Protein AF-A0A067SJ97-F1 (afdb_monomer_lite)

Organism: Galerina marginata (strain CBS 339.88) (NCBI:txid685588)

Secondary structure (DSSP, 8-state):
-HHHHHHHHHHHHHHHHHHHHHHHHHHHHHHHHHHHHHHHHHHTSTTTTTSHHHHHHHHHHHHHHHHHHHHHHHHHHHHHHHTSHHHHHHHHHHHH-TTSHHHHHHHHHHHHHHHHHH-

Radius of gyration: 18.82 Å; chains: 1; bounding box: 48×27×49 Å

Sequence (119 aa):
MDNYLELLAGYQQWPKTLGRIEREWRAVCAACVVILPLSIAFIQLDGVMDNIPARTMGLAALIFSSSGLITGGVYLIARINLEDVKFRDRWVEASRSLKITGSTKFWACIVSPVVFLVW

Foldseek 3Di:
DVVVVLLVVLLVCLVVVLVVLLVVLVVLLVVLVVQQVVLVVQCPDPPLVVDVVSNVVSVLSNVLSVVLNVLSVCVVVCVVVCPDPVNSVLSSVLVVDVPDPSVVVVVCSSCVSVVSVVD

pLDDT: mean 74.26, std 9.91, range [45.12, 88.31]

Structure (mmCIF, N/CA/C/O backbone):
data_AF-A0A067SJ97-F1
#
_entry.id   AF-A0A067SJ97-F1
#
loop_
_atom_site.group_PDB
_atom_site.id
_atom_site.type_symbol
_atom_site.label_atom_id
_atom_site.label_alt_id
_atom_site.label_comp_id
_atom_site.label_asym_id
_atom_site.label_entity_id
_atom_site.label_seq_id
_atom_site.pdbx_PDB_ins_code
_atom_site.Cartn_x
_atom_site.Cartn_y
_atom_site.Cartn_z
_atom_site.occupancy
_atom_site.B_iso_or_equiv
_atom_site.auth_seq_id
_atom_site.auth_comp_id
_atom_site.auth_asym_id
_atom_site.auth_atom_id
_atom_site.pdbx_PDB_model_num
ATOM 1 N N . MET A 1 1 ? -31.025 9.685 23.252 1.00 57.16 1 MET A N 1
ATOM 2 C CA . MET A 1 1 ? -31.093 8.226 23.015 1.00 57.16 1 MET A CA 1
ATOM 3 C C . MET A 1 1 ? -30.444 7.873 21.678 1.00 57.16 1 MET A C 1
ATOM 5 O O . MET A 1 1 ? -29.636 6.955 21.640 1.00 57.16 1 MET A O 1
ATOM 9 N N . ASP A 1 2 ? -30.665 8.680 20.638 1.00 65.44 2 ASP A N 1
ATOM 10 C CA . ASP A 1 2 ? -30.065 8.520 19.297 1.00 65.44 2 ASP A CA 1
ATOM 11 C C . ASP A 1 2 ? -28.531 8.448 19.299 1.00 65.44 2 ASP A C 1
ATOM 13 O O . ASP A 1 2 ? -27.931 7.576 18.676 1.00 65.44 2 ASP A O 1
ATOM 17 N N . ASN A 1 3 ? -27.890 9.276 20.125 1.00 66.19 3 ASN A N 1
ATOM 18 C CA . ASN A 1 3 ? -26.433 9.339 20.235 1.00 66.19 3 ASN A CA 1
ATOM 19 C C . ASN A 1 3 ? -25.792 8.042 20.789 1.00 66.19 3 ASN A C 1
ATOM 21 O O . ASN A 1 3 ? -24.595 7.829 20.634 1.00 66.19 3 ASN A O 1
ATOM 25 N N . TYR A 1 4 ? -26.558 7.168 21.450 1.00 69.50 4 TYR A N 1
ATOM 26 C CA . TYR A 1 4 ? -26.051 5.885 21.959 1.00 69.50 4 TYR A CA 1
ATOM 27 C C . TYR A 1 4 ? -26.173 4.777 20.903 1.00 69.50 4 TYR A C 1
ATOM 29 O O . TYR A 1 4 ? -25.277 3.947 20.760 1.00 69.50 4 TYR A O 1
ATOM 37 N N . LEU A 1 5 ? -27.254 4.806 20.116 1.00 72.38 5 LEU A N 1
ATOM 38 C CA . LEU A 1 5 ? -27.497 3.873 19.013 1.00 72.38 5 LEU A CA 1
ATOM 39 C C . LEU A 1 5 ? -26.480 4.056 17.883 1.00 72.38 5 LEU A C 1
ATOM 41 O O . LEU A 1 5 ? -25.941 3.073 17.382 1.00 72.38 5 LEU A O 1
ATOM 45 N N . GLU A 1 6 ? -26.152 5.301 17.538 1.00 68.75 6 GLU A N 1
ATOM 46 C CA . GLU A 1 6 ? -25.112 5.599 16.547 1.00 68.75 6 GLU A CA 1
ATOM 47 C C . GLU A 1 6 ? -23.722 5.117 16.983 1.00 68.75 6 GLU A C 1
ATOM 49 O O . GLU A 1 6 ? -22.945 4.629 16.162 1.00 68.75 6 GLU A O 1
ATOM 54 N N . LEU A 1 7 ? -23.409 5.214 18.279 1.00 69.88 7 LEU A N 1
ATOM 55 C CA . LEU A 1 7 ? -22.129 4.762 18.823 1.00 69.88 7 LEU A CA 1
ATOM 56 C C . LEU A 1 7 ? -22.016 3.235 18.747 1.00 69.88 7 LEU A C 1
ATOM 58 O O . LEU A 1 7 ? -20.983 2.702 18.338 1.00 69.88 7 LEU A O 1
ATOM 62 N N . LEU A 1 8 ? -23.109 2.537 19.068 1.00 73.19 8 LEU A N 1
ATOM 63 C CA . LEU A 1 8 ? -23.203 1.083 18.967 1.00 73.19 8 LEU A CA 1
ATOM 64 C C . LEU A 1 8 ? -23.100 0.603 17.510 1.00 73.19 8 LEU A C 1
ATOM 66 O O . LEU A 1 8 ? -22.386 -0.359 17.222 1.00 73.19 8 LEU A O 1
ATOM 70 N N . ALA A 1 9 ? -23.776 1.298 16.589 1.00 74.50 9 ALA A N 1
ATOM 71 C CA . ALA A 1 9 ? -23.734 1.006 15.159 1.00 74.50 9 ALA A CA 1
ATOM 72 C C . ALA A 1 9 ? -22.319 1.188 14.593 1.00 74.50 9 ALA A C 1
ATOM 74 O O . ALA A 1 9 ? -21.814 0.307 13.894 1.00 74.50 9 ALA A O 1
ATOM 75 N N . GLY A 1 10 ? -21.636 2.274 14.965 1.00 70.19 10 GLY A N 1
ATOM 76 C CA . GLY A 1 10 ? -20.247 2.507 14.588 1.00 70.19 10 GLY A CA 1
ATOM 77 C C . GLY A 1 10 ? -19.307 1.405 15.092 1.00 70.19 10 GLY A C 1
ATOM 78 O O . GLY A 1 10 ? -18.523 0.838 14.328 1.00 70.19 10 GLY A O 1
ATOM 79 N N . TYR A 1 11 ? -19.450 1.025 16.360 1.00 72.69 11 TYR A N 1
ATOM 80 C CA . TYR A 1 11 ? -18.686 -0.063 16.970 1.00 72.69 11 TYR A CA 1
ATOM 81 C C . TYR A 1 11 ? -18.866 -1.409 16.251 1.00 72.69 11 TYR A C 1
ATOM 83 O O . TYR A 1 11 ? -17.893 -2.136 16.047 1.00 72.69 11 TYR A O 1
ATOM 91 N N . GLN A 1 12 ? -20.092 -1.739 15.839 1.00 78.00 12 GLN A N 1
ATOM 92 C CA . GLN A 1 12 ? -20.385 -2.965 15.087 1.00 78.00 12 GLN A CA 1
ATOM 93 C C . GLN A 1 12 ? -19.914 -2.905 13.628 1.00 78.00 12 GLN A C 1
ATOM 95 O O . GLN A 1 12 ? -19.611 -3.939 13.024 1.00 78.00 12 GLN A O 1
ATOM 100 N N . GLN A 1 13 ? -19.851 -1.710 13.043 1.00 78.50 13 GLN A N 1
ATOM 101 C CA . GLN A 1 13 ? -19.468 -1.506 11.649 1.00 78.50 13 GLN A CA 1
ATOM 102 C C . GLN A 1 13 ? -17.948 -1.457 11.446 1.00 78.50 13 GLN A C 1
ATOM 104 O O . GLN A 1 13 ? -17.470 -1.823 10.367 1.00 78.50 13 GLN A O 1
ATOM 109 N N . TRP A 1 14 ? -17.184 -1.089 12.479 1.00 77.00 14 TRP A N 1
ATOM 110 C CA . TRP A 1 14 ? -15.718 -1.081 12.472 1.00 77.00 14 TRP A CA 1
ATOM 111 C C . TRP A 1 14 ? -15.084 -2.400 11.995 1.00 77.00 14 TRP A C 1
ATOM 113 O O . TRP A 1 14 ? -14.360 -2.358 11.001 1.00 77.00 14 TRP A O 1
ATOM 123 N N . PRO A 1 15 ? -15.377 -3.583 12.577 1.00 77.56 15 PRO A N 1
ATOM 124 C CA . PRO A 1 15 ? -14.744 -4.835 12.150 1.00 77.56 15 PRO A CA 1
ATOM 125 C C . PRO A 1 15 ? -15.082 -5.211 10.700 1.00 77.56 15 PRO A C 1
ATOM 127 O O . PRO A 1 15 ? -14.227 -5.708 9.969 1.00 77.56 15 PRO A O 1
ATOM 130 N N . LYS A 1 16 ? -16.308 -4.922 10.239 1.00 80.12 16 LYS A N 1
ATOM 131 C CA . LYS A 1 16 ? -16.706 -5.150 8.837 1.00 80.12 16 LYS A CA 1
ATOM 132 C C . LYS A 1 16 ? -15.949 -4.230 7.878 1.00 80.12 16 LYS A C 1
ATOM 134 O O . LYS A 1 16 ? -15.553 -4.655 6.795 1.00 80.12 16 LYS A O 1
ATOM 139 N N . THR A 1 17 ? -15.761 -2.974 8.274 1.00 77.25 17 THR A N 1
ATOM 140 C CA . THR A 1 17 ? -15.037 -1.970 7.488 1.00 77.25 17 THR A CA 1
ATOM 141 C C . THR A 1 17 ? -13.550 -2.305 7.436 1.00 77.25 17 THR A C 1
ATOM 143 O O . THR A 1 17 ? -12.977 -2.335 6.352 1.00 77.25 17 THR A O 1
ATOM 146 N N . LEU A 1 18 ? -12.955 -2.663 8.575 1.00 76.69 18 LEU A N 1
ATOM 147 C CA . LEU A 1 18 ? -11.562 -3.087 8.671 1.00 76.69 18 LEU A CA 1
ATOM 148 C C . LEU A 1 18 ? -11.288 -4.321 7.802 1.00 76.69 18 LEU A C 1
ATOM 150 O O . LEU A 1 18 ? -10.324 -4.320 7.046 1.00 76.69 18 LEU A O 1
ATOM 154 N N . GLY A 1 19 ? -12.178 -5.319 7.818 1.00 79.56 19 GLY A N 1
ATOM 155 C CA . GLY A 1 19 ? -12.052 -6.501 6.959 1.00 79.56 19 GLY A CA 1
ATOM 156 C C . GLY A 1 19 ? -12.136 -6.188 5.459 1.00 79.56 19 GLY A C 1
ATOM 157 O O . GLY A 1 19 ? -11.441 -6.812 4.658 1.00 79.56 19 GLY A O 1
ATOM 158 N N . ARG A 1 20 ? -12.946 -5.197 5.054 1.00 78.38 20 ARG A N 1
ATOM 159 C CA . ARG A 1 20 ? -12.971 -4.722 3.658 1.00 78.38 20 ARG A CA 1
ATOM 160 C C . ARG A 1 20 ? -11.668 -4.027 3.287 1.00 78.38 20 ARG A C 1
ATOM 162 O O . ARG A 1 20 ? -11.075 -4.374 2.276 1.00 78.38 20 ARG A O 1
ATOM 169 N N . ILE A 1 21 ? -11.215 -3.094 4.117 1.00 76.50 21 ILE A N 1
ATOM 170 C CA . ILE A 1 21 ? -9.982 -2.345 3.870 1.00 76.50 21 ILE A CA 1
ATOM 171 C C . ILE A 1 21 ? -8.772 -3.297 3.832 1.00 76.50 21 ILE A C 1
ATOM 173 O O . ILE A 1 21 ? -7.926 -3.176 2.955 1.00 76.50 21 ILE A O 1
ATOM 177 N N . GLU A 1 22 ? -8.721 -4.302 4.709 1.00 77.81 22 GLU A N 1
ATOM 178 C CA . GLU A 1 22 ? -7.685 -5.341 4.692 1.00 77.81 22 GLU A CA 1
ATOM 179 C C . GLU A 1 22 ? -7.665 -6.109 3.369 1.00 77.81 22 GLU A C 1
ATOM 181 O O . GLU A 1 22 ? -6.595 -6.358 2.812 1.00 77.81 22 GLU A O 1
ATOM 186 N N . ARG A 1 23 ? -8.839 -6.489 2.856 1.00 80.31 23 ARG A N 1
ATOM 187 C CA . ARG A 1 23 ? -8.939 -7.181 1.571 1.00 80.31 23 ARG A CA 1
ATOM 188 C C . ARG A 1 23 ? -8.391 -6.319 0.436 1.00 80.31 23 ARG A C 1
ATOM 190 O O . ARG A 1 23 ? -7.615 -6.829 -0.369 1.00 80.31 23 ARG A O 1
ATOM 197 N N . GLU A 1 24 ? -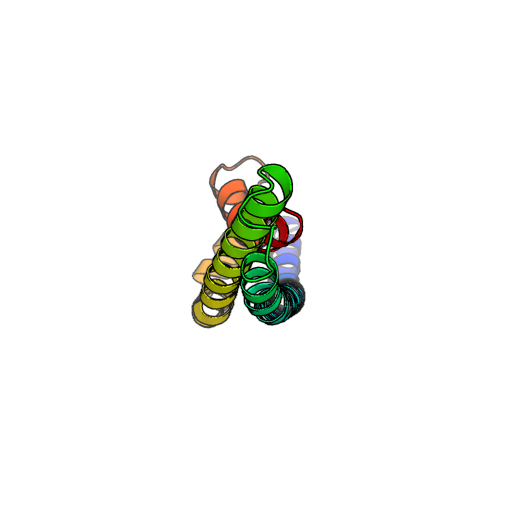8.754 -5.040 0.405 1.00 80.00 24 GLU A N 1
ATOM 198 C CA . GLU A 1 24 ? -8.238 -4.092 -0.587 1.00 80.00 24 GLU A CA 1
ATOM 199 C C . GLU A 1 24 ? -6.721 -3.907 -0.442 1.00 80.00 24 GLU A C 1
ATOM 201 O O . GLU A 1 24 ? -5.997 -4.006 -1.426 1.00 80.00 24 GLU A O 1
ATOM 206 N N . TRP A 1 25 ? -6.193 -3.751 0.777 1.00 76.81 25 TRP A N 1
ATOM 207 C CA . TRP A 1 25 ? -4.746 -3.641 1.004 1.00 76.81 25 TRP A CA 1
ATOM 208 C C . TRP A 1 25 ? -3.973 -4.892 0.608 1.00 76.81 25 TRP A C 1
ATOM 210 O O . TRP A 1 25 ? -2.885 -4.783 0.051 1.00 76.81 25 TRP A O 1
ATOM 220 N N . ARG A 1 26 ? -4.518 -6.088 0.836 1.00 81.81 26 ARG A N 1
ATOM 221 C CA . ARG A 1 26 ? -3.892 -7.324 0.350 1.00 81.81 26 ARG A CA 1
ATOM 222 C C . ARG A 1 26 ? -3.887 -7.391 -1.171 1.00 81.81 26 ARG A C 1
ATOM 224 O O . ARG A 1 26 ? -2.881 -7.809 -1.739 1.00 81.81 26 ARG A O 1
ATOM 231 N N . ALA A 1 27 ? -4.974 -6.973 -1.820 1.00 83.31 27 ALA A N 1
ATOM 232 C CA . ALA A 1 27 ? -5.035 -6.890 -3.275 1.00 83.31 27 ALA A CA 1
ATOM 233 C C . ALA A 1 27 ? -4.009 -5.881 -3.818 1.00 83.31 27 ALA A C 1
ATOM 235 O O . ALA A 1 27 ? -3.284 -6.204 -4.757 1.00 83.31 27 ALA A O 1
ATOM 236 N N . VAL A 1 28 ? -3.875 -4.720 -3.166 1.00 80.19 28 VAL A N 1
ATOM 237 C CA . VAL A 1 28 ? -2.841 -3.713 -3.452 1.00 80.19 28 VAL A CA 1
ATOM 238 C C . VAL A 1 28 ? -1.448 -4.305 -3.335 1.00 80.19 28 VAL A C 1
ATOM 240 O O . VAL A 1 28 ? -0.683 -4.251 -4.292 1.00 80.19 28 VAL A O 1
ATOM 243 N N . CYS A 1 29 ? -1.119 -4.920 -2.199 1.00 80.94 29 CYS A N 1
ATOM 244 C CA . CYS A 1 29 ? 0.192 -5.524 -2.005 1.00 80.94 29 CYS A CA 1
ATOM 245 C C . CYS A 1 29 ? 0.472 -6.602 -3.056 1.00 80.94 29 CYS A C 1
ATOM 247 O O . CYS A 1 29 ? 1.562 -6.617 -3.616 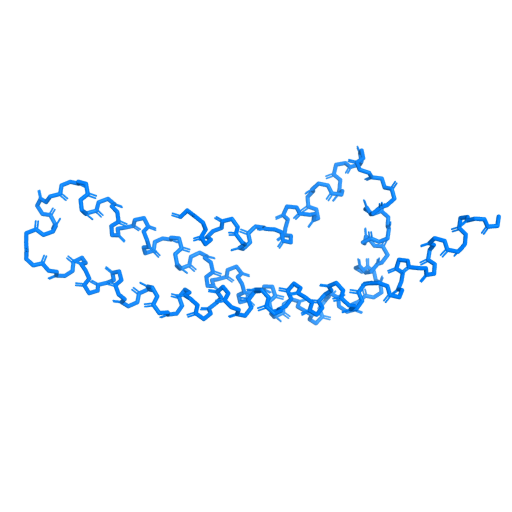1.00 80.94 29 CYS A O 1
ATOM 249 N N . ALA A 1 30 ? -0.500 -7.464 -3.369 1.00 85.19 30 ALA A N 1
ATOM 250 C CA . ALA A 1 30 ? -0.344 -8.489 -4.398 1.00 85.19 30 ALA A CA 1
ATOM 251 C C . ALA A 1 30 ? -0.076 -7.879 -5.784 1.00 85.19 30 ALA A C 1
ATOM 253 O O . ALA A 1 30 ? 0.830 -8.330 -6.482 1.00 85.19 30 ALA A O 1
ATOM 254 N N . ALA A 1 31 ? -0.802 -6.824 -6.162 1.00 83.38 31 ALA A N 1
ATOM 255 C CA . ALA A 1 31 ? -0.559 -6.101 -7.407 1.00 83.38 31 ALA A CA 1
ATOM 256 C C . ALA A 1 31 ? 0.836 -5.457 -7.421 1.00 83.38 31 ALA A C 1
ATOM 258 O O . ALA A 1 31 ? 1.581 -5.637 -8.381 1.00 83.38 31 ALA A O 1
ATOM 259 N N . CYS A 1 32 ? 1.241 -4.787 -6.338 1.00 82.62 32 CYS A N 1
ATOM 260 C CA . CYS A 1 32 ? 2.574 -4.197 -6.207 1.00 82.62 32 CYS A CA 1
ATOM 261 C C . CYS A 1 32 ? 3.694 -5.248 -6.306 1.00 82.62 32 CYS A C 1
ATOM 263 O O . CYS A 1 32 ? 4.689 -4.994 -6.981 1.00 82.62 32 CYS A O 1
ATOM 265 N N . VAL A 1 33 ? 3.528 -6.438 -5.707 1.00 86.19 33 VAL A N 1
ATOM 266 C CA . VAL A 1 33 ? 4.485 -7.561 -5.823 1.00 86.19 33 VAL A CA 1
ATOM 267 C C . VAL A 1 33 ? 4.672 -7.994 -7.278 1.00 86.19 33 VAL A C 1
ATOM 269 O O . VAL A 1 33 ? 5.772 -8.387 -7.648 1.00 86.19 33 VAL A O 1
ATOM 272 N N . VAL A 1 34 ? 3.624 -7.926 -8.104 1.00 86.75 34 VAL A N 1
ATOM 273 C CA . VAL A 1 34 ? 3.683 -8.301 -9.528 1.00 86.75 34 VAL A CA 1
ATOM 274 C C . VAL A 1 34 ? 4.235 -7.163 -10.391 1.00 86.75 34 VAL A C 1
ATOM 276 O O . VAL A 1 34 ? 5.056 -7.398 -11.276 1.00 86.75 34 VAL A O 1
ATOM 279 N N . ILE A 1 35 ? 3.819 -5.921 -10.132 1.00 84.31 35 ILE A N 1
ATOM 280 C CA . ILE A 1 35 ? 4.217 -4.742 -10.917 1.00 84.31 35 ILE A CA 1
ATOM 281 C C . ILE A 1 35 ? 5.696 -4.406 -10.715 1.00 84.31 35 ILE A C 1
ATOM 283 O O . ILE A 1 35 ? 6.358 -3.968 -11.655 1.00 84.31 35 ILE A O 1
ATOM 287 N N . LEU A 1 36 ? 6.237 -4.619 -9.517 1.00 84.62 36 LEU A N 1
ATOM 288 C CA . LEU A 1 36 ? 7.620 -4.281 -9.189 1.00 84.62 36 LEU A CA 1
ATOM 289 C C . LEU A 1 36 ? 8.655 -5.030 -10.059 1.00 84.62 36 LEU A C 1
ATOM 291 O O . LEU A 1 36 ? 9.448 -4.359 -10.723 1.00 84.62 36 LEU A O 1
ATOM 295 N N . PRO A 1 37 ? 8.654 -6.376 -10.157 1.00 86.12 37 PRO A N 1
ATOM 296 C CA . PRO A 1 37 ? 9.564 -7.093 -11.050 1.00 86.12 37 PRO A CA 1
ATOM 297 C C . PRO A 1 37 ? 9.285 -6.794 -12.528 1.00 86.12 37 PRO A C 1
ATOM 299 O O . PRO A 1 37 ? 10.227 -6.733 -13.314 1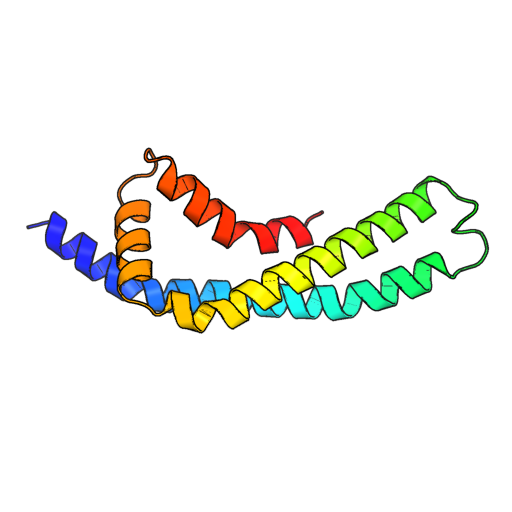.00 86.12 37 PRO A O 1
ATOM 302 N N . LEU A 1 38 ? 8.026 -6.542 -12.909 1.00 84.69 38 LEU A N 1
ATOM 303 C CA . LEU A 1 38 ? 7.675 -6.159 -14.278 1.00 84.69 38 LEU A CA 1
ATOM 304 C C . LEU A 1 38 ? 8.271 -4.795 -14.658 1.00 84.69 38 LEU A C 1
ATOM 306 O O . LEU A 1 38 ? 8.798 -4.637 -15.755 1.00 84.69 38 LEU A O 1
ATOM 310 N N . SER A 1 39 ? 8.242 -3.830 -13.737 1.00 86.06 39 SER A N 1
ATOM 311 C CA . SER A 1 39 ? 8.834 -2.500 -13.922 1.00 86.06 39 SER A CA 1
ATOM 312 C C . SER A 1 39 ? 10.355 -2.585 -14.045 1.00 86.06 39 SER A C 1
ATOM 314 O O . SER A 1 39 ? 10.939 -1.930 -14.905 1.00 86.06 39 SER A O 1
ATOM 316 N N . ILE A 1 40 ? 10.998 -3.437 -13.236 1.00 86.56 40 ILE A N 1
ATOM 317 C CA . ILE A 1 40 ? 12.440 -3.708 -13.337 1.00 86.56 40 ILE A CA 1
ATOM 318 C C . ILE A 1 40 ? 12.773 -4.312 -14.705 1.00 86.56 40 ILE A C 1
ATOM 320 O O . ILE A 1 40 ? 13.661 -3.809 -15.389 1.00 86.56 40 ILE A O 1
ATOM 324 N N . ALA A 1 41 ? 12.042 -5.346 -15.125 1.00 87.81 41 ALA A N 1
ATOM 325 C CA . ALA A 1 41 ? 12.252 -5.995 -16.416 1.00 87.81 41 ALA A CA 1
ATOM 326 C C . ALA A 1 41 ? 12.023 -5.031 -17.592 1.00 87.81 41 ALA A C 1
ATOM 328 O O . ALA A 1 41 ? 12.782 -5.046 -18.555 1.00 87.81 41 ALA A O 1
ATOM 329 N N . PHE A 1 42 ? 11.017 -4.156 -17.502 1.00 85.38 42 PHE A N 1
ATOM 330 C CA . PHE A 1 42 ? 10.724 -3.156 -18.528 1.00 85.38 42 PHE A CA 1
ATOM 331 C C . PHE A 1 42 ? 11.853 -2.131 -18.686 1.00 85.38 42 PHE A C 1
ATOM 333 O O . PHE A 1 42 ? 12.238 -1.816 -19.807 1.00 85.38 42 PHE A O 1
ATOM 340 N N . ILE A 1 43 ? 12.425 -1.646 -17.578 1.00 86.88 43 ILE A N 1
ATOM 341 C CA . ILE A 1 43 ? 13.567 -0.715 -17.605 1.00 86.88 43 ILE A CA 1
ATOM 342 C C . ILE A 1 43 ? 14.818 -1.374 -18.208 1.00 86.88 43 ILE A C 1
ATOM 344 O O . ILE A 1 43 ? 15.640 -0.686 -18.809 1.00 86.88 43 ILE A O 1
ATOM 348 N N . GLN A 1 44 ? 14.966 -2.693 -18.056 1.00 86.62 44 GLN A N 1
ATOM 349 C CA . GLN A 1 44 ? 16.103 -3.459 -18.577 1.00 86.62 44 GLN A CA 1
ATOM 350 C C . GLN A 1 44 ? 16.039 -3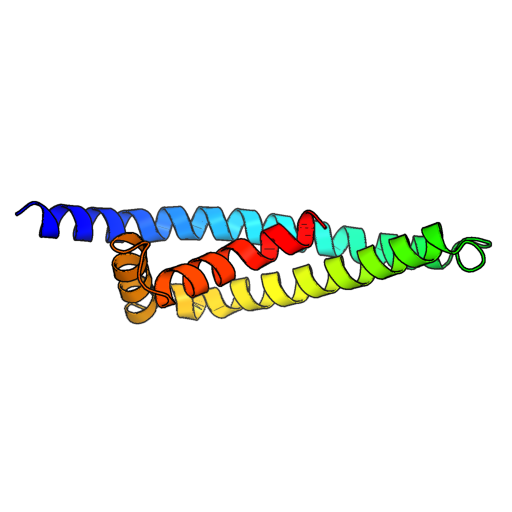.728 -20.089 1.00 86.62 44 GLN A C 1
ATOM 352 O O . GLN A 1 44 ? 17.020 -4.216 -20.644 1.00 86.62 44 GLN A O 1
ATOM 357 N N . LEU A 1 45 ? 14.920 -3.439 -20.762 1.00 88.19 45 LEU A N 1
ATOM 358 C CA . LEU A 1 45 ? 14.812 -3.606 -22.212 1.00 88.19 45 LEU A CA 1
ATOM 359 C C . LEU A 1 45 ? 15.661 -2.562 -22.952 1.00 88.19 45 LEU A C 1
ATOM 361 O O . LEU A 1 45 ? 15.597 -1.363 -22.658 1.00 88.19 45 LEU A O 1
ATOM 365 N N . ASP A 1 46 ? 16.409 -3.016 -23.958 1.00 83.06 46 ASP A N 1
ATOM 366 C CA . ASP A 1 46 ? 17.225 -2.142 -24.802 1.00 83.06 46 ASP A CA 1
ATOM 367 C C . ASP A 1 46 ? 16.376 -1.038 -25.453 1.00 83.06 46 ASP A C 1
ATOM 369 O O . ASP A 1 46 ? 15.280 -1.272 -25.967 1.00 83.06 46 ASP A O 1
ATOM 373 N N . GLY A 1 47 ? 16.885 0.195 -25.410 1.00 80.31 47 GLY A N 1
ATOM 374 C CA . GLY A 1 47 ? 16.226 1.381 -25.961 1.00 80.31 47 GLY A CA 1
ATOM 375 C C . GLY A 1 47 ? 15.163 2.030 -25.063 1.00 80.31 47 GLY A C 1
ATOM 376 O O . GLY A 1 47 ? 14.758 3.162 -25.335 1.00 80.31 47 GLY A O 1
ATOM 377 N N . VAL A 1 48 ? 14.734 1.399 -23.960 1.00 79.75 48 VAL A N 1
ATOM 378 C CA . VAL A 1 48 ? 13.810 2.037 -22.995 1.00 79.75 48 VAL A CA 1
ATOM 379 C C . VAL A 1 48 ? 14.502 3.164 -22.231 1.00 79.75 48 VAL A C 1
ATOM 381 O O . VAL A 1 48 ? 13.911 4.224 -22.024 1.00 79.75 48 VAL A O 1
ATOM 384 N N . MET A 1 49 ? 15.769 2.974 -21.857 1.00 80.88 49 MET A N 1
ATOM 385 C CA . MET A 1 49 ? 16.556 3.988 -21.142 1.00 80.88 49 MET A CA 1
ATOM 386 C C . MET A 1 49 ? 16.884 5.224 -21.989 1.00 80.88 49 MET A C 1
ATOM 388 O O . MET A 1 49 ? 17.030 6.322 -21.436 1.00 80.88 49 MET A O 1
ATOM 392 N N . ASP A 1 50 ? 16.921 5.057 -23.311 1.00 86.50 50 ASP A N 1
ATOM 393 C CA . ASP A 1 50 ? 17.143 6.132 -24.282 1.00 86.50 50 ASP A CA 1
ATOM 394 C C . ASP A 1 50 ? 15.853 6.910 -24.590 1.00 86.50 50 ASP A C 1
ATOM 396 O O . ASP A 1 50 ? 15.893 8.054 -25.047 1.00 86.50 50 ASP A O 1
ATOM 400 N N . ASN A 1 51 ? 14.690 6.327 -24.284 1.00 88.31 51 ASN A N 1
ATOM 401 C CA . ASN A 1 51 ? 13.384 6.926 -24.513 1.00 88.31 51 ASN A CA 1
ATOM 402 C C . ASN A 1 51 ? 12.836 7.581 -23.227 1.00 88.31 51 ASN A C 1
ATOM 404 O O . ASN A 1 51 ? 12.343 6.914 -22.317 1.00 88.31 51 ASN A O 1
ATOM 408 N N . ILE A 1 52 ? 12.901 8.917 -23.154 1.00 88.12 52 ILE A N 1
ATOM 409 C CA . ILE A 1 52 ? 12.528 9.722 -21.971 1.00 88.12 52 ILE A CA 1
ATOM 410 C C . ILE A 1 52 ? 11.144 9.368 -21.382 1.00 88.12 52 ILE A C 1
ATOM 412 O O . ILE A 1 52 ? 11.076 9.149 -20.166 1.00 88.12 52 ILE A O 1
ATOM 416 N N . PRO A 1 53 ? 10.042 9.301 -22.159 1.00 86.50 53 PRO A N 1
ATOM 417 C CA . PRO A 1 53 ? 8.739 8.916 -21.619 1.00 86.50 53 PRO A CA 1
ATOM 418 C C . PRO A 1 53 ? 8.713 7.474 -21.097 1.00 86.50 53 PRO A C 1
ATOM 420 O O . PRO A 1 53 ? 8.186 7.249 -20.010 1.00 86.50 53 PRO A O 1
ATOM 423 N N . ALA A 1 54 ? 9.327 6.518 -21.802 1.00 81.69 54 ALA A N 1
ATOM 424 C CA . ALA A 1 54 ? 9.348 5.115 -21.378 1.00 81.69 54 ALA A CA 1
ATOM 425 C C . ALA A 1 54 ? 10.147 4.931 -20.077 1.00 81.69 54 ALA A C 1
ATOM 427 O O . ALA A 1 54 ? 9.673 4.297 -19.134 1.00 81.69 54 ALA A O 1
ATOM 428 N N . ARG A 1 55 ? 11.311 5.583 -19.974 1.00 85.19 55 ARG A N 1
ATOM 429 C CA . ARG A 1 55 ? 12.121 5.626 -18.752 1.00 85.19 55 ARG A CA 1
ATOM 430 C C . ARG A 1 55 ? 11.363 6.240 -17.577 1.00 85.19 55 ARG A C 1
ATOM 432 O O . ARG A 1 55 ? 11.380 5.693 -16.478 1.00 85.19 55 ARG A O 1
ATOM 439 N N . THR A 1 56 ? 10.700 7.376 -17.799 1.00 87.56 56 THR A N 1
ATOM 440 C CA . THR A 1 56 ? 9.933 8.067 -16.750 1.00 87.56 56 THR A CA 1
ATOM 441 C C . THR A 1 56 ? 8.783 7.199 -16.247 1.00 87.56 56 THR A C 1
ATOM 443 O O . THR A 1 56 ? 8.602 7.082 -15.038 1.00 87.56 56 THR A O 1
ATOM 446 N N . MET A 1 57 ? 8.050 6.539 -17.150 1.00 86.06 57 MET A N 1
ATOM 447 C CA . MET A 1 57 ? 6.970 5.620 -16.782 1.00 86.06 57 MET A CA 1
ATOM 448 C C . MET A 1 57 ? 7.481 4.406 -16.001 1.00 86.06 57 MET A C 1
ATOM 450 O O . MET A 1 57 ? 6.904 4.070 -14.971 1.00 86.06 57 MET A O 1
ATOM 454 N N . GLY A 1 58 ? 8.580 3.782 -16.439 1.00 85.69 58 GLY A N 1
ATOM 455 C CA . GLY A 1 58 ? 9.172 2.645 -15.728 1.00 85.69 58 GLY A CA 1
ATOM 456 C C . GLY A 1 58 ? 9.622 3.012 -14.311 1.00 85.69 58 GLY A C 1
ATOM 457 O O . GLY A 1 58 ? 9.325 2.294 -13.357 1.00 85.69 58 GLY A O 1
ATOM 458 N N . LEU A 1 59 ? 10.291 4.160 -14.151 1.00 85.38 59 LEU A N 1
ATOM 459 C CA . LEU A 1 59 ? 10.723 4.654 -12.840 1.00 85.38 59 LEU A CA 1
ATOM 460 C C . LEU A 1 59 ? 9.541 5.034 -11.943 1.00 85.38 59 LEU A C 1
ATOM 462 O O . LEU A 1 59 ? 9.560 4.715 -10.756 1.00 85.38 59 LEU A O 1
ATOM 466 N N . ALA A 1 60 ? 8.508 5.676 -12.494 1.00 85.50 60 ALA A N 1
ATOM 467 C CA . ALA A 1 60 ? 7.292 5.990 -11.752 1.00 85.50 60 ALA A CA 1
ATOM 468 C C . ALA A 1 60 ? 6.619 4.706 -11.249 1.00 85.50 60 ALA A C 1
ATOM 470 O O . ALA A 1 60 ? 6.399 4.572 -10.049 1.00 85.50 60 ALA A O 1
ATOM 471 N N . ALA A 1 61 ? 6.403 3.722 -12.128 1.00 83.44 61 ALA A N 1
ATOM 472 C CA . ALA A 1 61 ? 5.809 2.438 -11.762 1.00 83.44 61 ALA A CA 1
ATOM 473 C C . ALA A 1 61 ? 6.618 1.710 -10.674 1.00 83.44 61 ALA A C 1
ATOM 475 O O . ALA A 1 61 ? 6.046 1.128 -9.750 1.00 83.44 61 ALA A O 1
ATOM 476 N N . LEU A 1 62 ? 7.951 1.797 -10.717 1.00 85.31 62 LEU A N 1
ATOM 477 C CA . LEU A 1 62 ? 8.829 1.242 -9.687 1.00 85.31 62 LEU A CA 1
ATOM 478 C C . LEU A 1 62 ? 8.679 1.963 -8.332 1.00 85.31 62 LEU A C 1
ATOM 480 O O . LEU A 1 62 ? 8.575 1.316 -7.288 1.00 85.31 62 LEU A O 1
ATOM 484 N N . ILE A 1 63 ? 8.636 3.297 -8.330 1.00 85.38 63 ILE A N 1
ATOM 485 C CA . ILE A 1 63 ? 8.467 4.107 -7.112 1.00 85.38 63 ILE A CA 1
ATOM 486 C C . ILE A 1 63 ? 7.074 3.902 -6.505 1.00 85.38 63 ILE A C 1
ATOM 488 O O . ILE A 1 63 ? 6.953 3.726 -5.291 1.00 85.38 63 ILE A O 1
ATOM 492 N N . PHE A 1 64 ? 6.025 3.884 -7.325 1.00 81.38 64 PHE A N 1
ATOM 493 C CA . PHE A 1 64 ? 4.654 3.700 -6.857 1.00 81.38 64 PHE A CA 1
ATOM 494 C C . PHE A 1 64 ? 4.414 2.282 -6.340 1.00 81.38 64 PHE A C 1
ATOM 496 O O . PHE A 1 64 ? 3.923 2.116 -5.223 1.00 81.38 64 PHE A O 1
ATOM 503 N N . SER A 1 65 ? 4.858 1.254 -7.072 1.00 80.38 65 SER A N 1
ATOM 504 C CA . SER A 1 65 ? 4.729 -0.137 -6.618 1.00 80.38 65 SER A CA 1
ATOM 505 C C . SER A 1 65 ? 5.505 -0.404 -5.325 1.00 80.38 65 SER A C 1
ATOM 507 O O . SER A 1 65 ? 4.964 -1.027 -4.414 1.00 80.38 65 SER A O 1
ATOM 509 N N . SER A 1 66 ? 6.728 0.116 -5.182 1.00 80.44 66 SER A N 1
ATOM 510 C CA . SER A 1 66 ? 7.496 -0.016 -3.935 1.00 80.44 66 SER A CA 1
ATOM 511 C C . SER A 1 66 ? 6.856 0.745 -2.768 1.00 80.44 66 SER A C 1
ATOM 513 O O . SER A 1 66 ? 6.729 0.193 -1.673 1.00 80.44 66 SER A O 1
ATOM 515 N N . SER A 1 67 ? 6.369 1.968 -2.995 1.00 81.44 67 SER A N 1
ATOM 516 C CA . SER A 1 67 ? 5.678 2.767 -1.972 1.00 81.44 67 SER A CA 1
ATOM 517 C C . SER A 1 67 ? 4.359 2.129 -1.528 1.00 81.44 67 SER A C 1
ATOM 519 O O . SER A 1 67 ? 4.063 2.095 -0.330 1.00 81.44 67 SER A O 1
ATOM 521 N N . GLY A 1 68 ? 3.589 1.572 -2.465 1.00 77.06 68 GLY A N 1
ATOM 522 C CA . GLY A 1 68 ? 2.365 0.822 -2.186 1.00 77.06 68 GLY A CA 1
ATOM 523 C C . GLY A 1 68 ? 2.636 -0.450 -1.380 1.00 77.06 68 GLY A C 1
ATOM 524 O O . GLY A 1 68 ? 1.902 -0.747 -0.437 1.00 77.06 68 GLY A O 1
ATOM 525 N N . LEU A 1 69 ? 3.740 -1.147 -1.667 1.00 80.31 69 LEU A N 1
ATOM 526 C CA . LEU A 1 69 ? 4.167 -2.334 -0.927 1.00 80.31 69 LEU A CA 1
ATOM 527 C C . LEU A 1 69 ? 4.561 -2.008 0.520 1.00 80.31 69 LEU A C 1
ATOM 529 O O . LEU A 1 69 ? 4.100 -2.672 1.448 1.00 80.31 69 LEU A O 1
ATOM 533 N N . ILE A 1 70 ? 5.384 -0.971 0.712 1.00 79.62 70 ILE A N 1
ATOM 534 C CA . ILE A 1 70 ? 5.827 -0.517 2.037 1.00 79.62 70 ILE A CA 1
ATOM 535 C C . ILE A 1 70 ? 4.621 -0.057 2.848 1.00 79.62 70 ILE A C 1
ATOM 537 O O . ILE A 1 70 ? 4.422 -0.502 3.977 1.00 79.62 70 ILE A O 1
ATOM 541 N N . THR A 1 71 ? 3.787 0.801 2.264 1.00 73.69 71 THR A N 1
ATOM 542 C CA . THR A 1 71 ? 2.637 1.371 2.966 1.00 73.69 71 THR A CA 1
ATOM 543 C C . THR A 1 71 ? 1.615 0.282 3.292 1.00 73.69 71 THR A C 1
ATOM 545 O O . THR A 1 71 ? 1.234 0.137 4.450 1.00 73.69 71 THR A O 1
ATOM 548 N N . GLY A 1 72 ? 1.226 -0.548 2.319 1.00 74.12 72 GLY A N 1
ATOM 549 C CA . GLY A 1 72 ? 0.307 -1.666 2.542 1.00 74.12 72 GLY A CA 1
ATOM 550 C C . GLY A 1 72 ? 0.835 -2.677 3.567 1.00 74.12 72 GLY A C 1
ATOM 551 O O . GLY A 1 72 ? 0.088 -3.107 4.445 1.00 74.12 72 GLY A O 1
ATOM 552 N N . GLY A 1 73 ? 2.137 -2.982 3.538 1.00 74.88 73 GLY A N 1
ATOM 553 C CA . GLY A 1 73 ? 2.796 -3.829 4.533 1.00 74.88 73 GLY A CA 1
ATOM 554 C C . GLY A 1 73 ? 2.759 -3.232 5.942 1.00 74.88 73 GLY A C 1
ATOM 555 O O . GLY A 1 73 ? 2.364 -3.915 6.887 1.00 74.88 73 GLY A O 1
ATOM 556 N N . VAL A 1 74 ? 3.086 -1.943 6.089 1.00 73.69 74 VAL A N 1
ATOM 557 C CA . VAL A 1 74 ? 2.989 -1.224 7.370 1.00 73.69 74 VAL A CA 1
ATOM 558 C C . VAL A 1 74 ? 1.557 -1.241 7.899 1.00 73.69 74 VAL A C 1
ATOM 560 O O . VAL A 1 74 ? 1.377 -1.482 9.087 1.00 73.69 74 VAL A O 1
ATOM 563 N N . TYR A 1 75 ? 0.537 -1.059 7.056 1.00 70.25 75 TYR A N 1
ATOM 564 C CA . TYR A 1 75 ? -0.866 -1.129 7.485 1.00 70.25 75 TYR A CA 1
ATOM 565 C C . TYR A 1 75 ? -1.302 -2.535 7.898 1.00 70.25 75 TYR A C 1
ATOM 567 O O . TYR A 1 75 ? -1.991 -2.687 8.907 1.00 70.25 75 TYR A O 1
ATOM 575 N N . LEU A 1 76 ? -0.874 -3.568 7.169 1.00 72.00 76 LEU A N 1
ATOM 576 C CA . LEU A 1 76 ? -1.151 -4.958 7.533 1.00 72.00 76 LEU A CA 1
ATOM 577 C C . LEU A 1 76 ? -0.481 -5.348 8.857 1.00 72.00 76 LEU A C 1
ATOM 579 O O . LEU A 1 76 ? -1.090 -6.057 9.652 1.00 72.00 76 LEU A O 1
ATOM 583 N N . ILE A 1 77 ? 0.729 -4.851 9.129 1.00 70.94 77 ILE A N 1
ATOM 584 C CA . ILE A 1 77 ? 1.427 -5.056 10.409 1.00 70.94 77 ILE A CA 1
ATOM 585 C C . ILE A 1 77 ? 0.773 -4.220 11.518 1.00 70.94 77 ILE A C 1
ATOM 587 O O . ILE A 1 77 ? 0.512 -4.714 12.616 1.00 70.94 77 ILE A O 1
ATOM 591 N N . ALA A 1 78 ? 0.439 -2.961 11.224 1.00 67.12 78 ALA A N 1
ATOM 592 C CA . ALA A 1 78 ? -0.243 -2.057 12.141 1.00 67.12 78 ALA A CA 1
ATOM 593 C C . ALA A 1 78 ? -1.678 -2.495 12.455 1.00 67.12 78 ALA A C 1
ATOM 595 O O . ALA A 1 78 ? -2.256 -1.964 13.398 1.00 67.12 78 ALA A O 1
ATOM 596 N N . ARG A 1 79 ? -2.239 -3.487 11.749 1.00 65.94 79 ARG A N 1
ATOM 597 C CA . ARG A 1 79 ? -3.519 -4.131 12.079 1.00 65.94 79 ARG A CA 1
ATOM 598 C C . ARG A 1 79 ? -3.616 -4.523 13.553 1.00 65.94 79 ARG A C 1
ATOM 600 O O . ARG A 1 79 ? -4.666 -4.316 14.152 1.00 65.94 79 ARG A O 1
ATOM 607 N N . ILE A 1 80 ? -2.516 -4.991 14.148 1.00 57.53 80 ILE A N 1
ATOM 608 C CA . ILE A 1 80 ? -2.445 -5.325 15.581 1.00 57.53 80 ILE A CA 1
ATOM 609 C C . ILE A 1 80 ? -2.813 -4.106 16.450 1.00 57.53 80 ILE A C 1
ATOM 611 O O . ILE A 1 80 ? -3.464 -4.246 17.479 1.00 57.53 80 ILE A O 1
ATOM 615 N N . ASN A 1 81 ? -2.477 -2.898 15.993 1.00 61.47 81 ASN A N 1
ATOM 616 C CA . ASN A 1 81 ? -2.817 -1.635 16.647 1.00 61.47 81 ASN A CA 1
ATOM 617 C C . ASN A 1 81 ? -4.185 -1.066 16.211 1.00 61.47 81 ASN A C 1
ATOM 619 O O . ASN A 1 81 ? -4.739 -0.230 16.919 1.00 61.47 81 ASN A O 1
ATOM 623 N N . LEU A 1 82 ? -4.745 -1.487 15.066 1.00 63.28 82 LEU A N 1
ATOM 624 C CA . LEU A 1 82 ? -6.082 -1.076 14.591 1.00 63.28 82 LEU A CA 1
ATOM 625 C C . LEU A 1 82 ? -7.217 -1.797 15.339 1.00 63.28 82 LEU A C 1
ATOM 627 O O . LEU A 1 82 ? -8.340 -1.292 15.403 1.00 63.28 82 LEU A O 1
ATOM 631 N N . GLU A 1 83 ? -6.929 -2.968 15.908 1.00 65.69 83 GLU A N 1
ATOM 632 C CA . GLU A 1 83 ? -7.840 -3.696 16.800 1.00 65.69 83 GLU A CA 1
ATOM 633 C C . GLU A 1 83 ? -7.863 -3.104 18.231 1.00 65.69 83 GLU A C 1
ATOM 635 O O . GLU A 1 83 ? -8.734 -3.461 19.026 1.00 65.69 83 GLU A O 1
ATOM 640 N N . ASP A 1 84 ? -6.977 -2.146 18.549 1.00 72.75 84 ASP A N 1
ATOM 641 C CA . ASP A 1 84 ? -6.961 -1.437 19.834 1.00 72.75 84 ASP A CA 1
ATOM 642 C C . ASP A 1 84 ? -8.231 -0.584 20.020 1.00 72.75 84 ASP A C 1
ATOM 644 O O . ASP A 1 84 ? -8.675 0.160 19.135 1.00 72.75 84 ASP A O 1
ATOM 648 N N . VAL A 1 85 ? -8.788 -0.636 21.230 1.00 70.81 85 VAL A N 1
ATOM 649 C CA . VAL A 1 85 ? -9.954 0.142 21.664 1.00 70.81 85 VAL A CA 1
ATOM 650 C C . VAL A 1 85 ? -9.725 1.638 21.438 1.00 70.81 85 VAL A C 1
ATOM 652 O O . VAL A 1 85 ? -10.618 2.324 20.943 1.00 70.81 85 VAL A O 1
ATOM 655 N N . LYS A 1 86 ? -8.503 2.135 21.682 1.00 71.69 86 LYS A N 1
ATOM 656 C CA . LYS A 1 86 ? -8.143 3.549 21.454 1.00 71.69 86 LYS A CA 1
ATOM 657 C C . LYS A 1 86 ? -8.186 3.961 19.985 1.00 71.69 86 LYS A C 1
ATOM 659 O O . LYS A 1 86 ? -8.329 5.149 19.678 1.00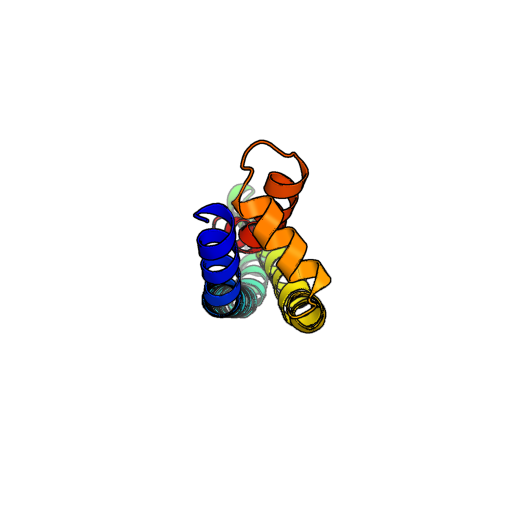 71.69 86 LYS A O 1
ATOM 664 N N . PHE A 1 87 ? -7.969 3.021 19.070 1.00 68.50 87 PHE A N 1
ATOM 665 C CA . PHE A 1 87 ? -8.023 3.289 17.637 1.00 68.50 87 PHE A CA 1
ATOM 666 C C . PHE A 1 87 ? -9.469 3.263 17.140 1.00 68.50 87 PHE A C 1
ATOM 668 O O . PHE A 1 87 ? -9.884 4.146 16.388 1.00 68.50 87 PHE A O 1
ATOM 675 N N . ARG A 1 88 ? -10.267 2.320 17.650 1.00 72.62 88 ARG A N 1
ATOM 676 C CA . ARG A 1 88 ? -11.710 2.252 17.402 1.00 72.62 88 ARG A CA 1
ATOM 677 C C . ARG A 1 88 ? -12.450 3.493 17.908 1.00 72.62 88 ARG A C 1
ATOM 679 O O . ARG A 1 88 ? -13.284 4.022 17.181 1.00 72.62 88 ARG A O 1
ATOM 686 N N . ASP A 1 89 ? -12.115 4.008 19.090 1.00 74.19 89 ASP A N 1
ATOM 687 C CA . ASP A 1 89 ? -12.715 5.249 19.606 1.00 74.19 89 ASP A CA 1
ATOM 688 C C . ASP A 1 89 ? -12.394 6.452 18.713 1.00 74.19 89 ASP A C 1
ATOM 690 O O . ASP A 1 89 ? -13.273 7.256 18.406 1.00 74.19 89 ASP A O 1
ATOM 694 N N . ARG A 1 90 ? -11.156 6.532 18.204 1.00 71.56 90 ARG A N 1
ATOM 695 C CA . ARG A 1 90 ? -10.769 7.551 17.218 1.00 71.56 90 ARG A CA 1
ATOM 696 C C . ARG A 1 90 ? -11.532 7.416 15.901 1.00 71.56 90 ARG A C 1
ATOM 698 O O . ARG A 1 90 ? -11.858 8.439 15.306 1.00 71.56 90 ARG A O 1
ATOM 705 N N . TRP A 1 91 ? -11.838 6.196 15.458 1.00 71.69 91 TRP A N 1
ATOM 706 C CA . TRP A 1 91 ? -12.679 5.967 14.280 1.00 71.69 91 TRP A CA 1
ATOM 707 C C . TRP A 1 91 ? -14.116 6.449 14.504 1.00 71.69 91 TRP A C 1
ATOM 709 O O . TRP A 1 91 ? -14.652 7.164 13.660 1.00 71.69 91 TRP A O 1
ATOM 719 N N . VAL A 1 92 ? -14.727 6.114 15.647 1.00 72.50 92 VAL A N 1
ATOM 720 C CA . VAL A 1 92 ? -16.097 6.549 15.973 1.00 72.50 92 VAL A CA 1
ATOM 721 C C . VAL A 1 92 ? -16.167 8.074 16.028 1.00 72.50 92 VAL A C 1
ATOM 723 O O . VAL A 1 92 ? -17.041 8.671 15.401 1.00 72.50 92 VAL A O 1
ATOM 726 N N . GLU A 1 93 ? -15.196 8.711 16.680 1.00 73.44 93 GLU A N 1
ATOM 727 C CA . GLU A 1 93 ? -15.093 10.170 16.746 1.00 73.44 93 GLU A CA 1
ATOM 728 C C . GLU A 1 93 ? -14.909 10.797 15.350 1.00 73.44 93 GLU A C 1
ATOM 730 O O . GLU A 1 93 ? -15.617 11.732 14.972 1.00 73.44 93 GLU A O 1
ATOM 735 N N . ALA A 1 94 ? -14.018 10.230 14.529 1.00 68.38 94 ALA A N 1
ATOM 736 C CA . ALA A 1 94 ? -13.786 10.682 13.158 1.00 68.38 94 ALA A CA 1
ATOM 737 C C . ALA A 1 94 ? -15.018 10.510 12.254 1.00 68.38 94 ALA A C 1
ATOM 739 O O . ALA A 1 94 ? -15.264 11.347 11.383 1.00 68.38 94 ALA A O 1
ATOM 740 N N . SER A 1 95 ? -15.797 9.446 12.451 1.00 66.81 95 SER A N 1
ATOM 741 C CA . SER A 1 95 ? -17.006 9.159 11.670 1.00 66.81 95 SER A CA 1
ATOM 742 C C . SER A 1 95 ? -18.182 10.083 12.007 1.00 66.81 95 SER A C 1
ATOM 744 O O . SER A 1 95 ? -19.027 10.327 11.150 1.00 66.81 95 SER A O 1
ATOM 746 N N . ARG A 1 96 ? -18.205 10.664 13.213 1.00 68.69 96 ARG A N 1
ATOM 747 C CA . ARG A 1 96 ? -19.225 11.635 13.646 1.00 68.69 96 ARG A CA 1
ATOM 748 C C . ARG A 1 96 ? -18.960 13.058 13.188 1.00 68.69 96 ARG A C 1
ATOM 750 O O . ARG A 1 96 ? -19.890 13.845 13.039 1.00 68.69 96 ARG A O 1
ATOM 757 N N . SER A 1 97 ? -17.697 13.399 12.967 1.00 63.25 97 SER A N 1
ATOM 758 C CA . SER A 1 97 ? -17.293 14.753 12.623 1.00 63.25 97 SER A CA 1
ATOM 759 C C . SER A 1 97 ? -16.400 14.759 11.391 1.00 63.25 97 SER A C 1
ATOM 761 O O . SER A 1 97 ? -15.181 14.604 11.470 1.00 63.25 97 SER A O 1
ATOM 763 N N . LEU A 1 98 ? -17.007 15.031 10.233 1.00 55.75 98 LEU A N 1
ATOM 764 C CA . LEU A 1 98 ? -16.266 15.288 8.994 1.00 55.75 98 LEU A CA 1
ATOM 765 C C . LEU A 1 98 ? -15.415 16.575 9.067 1.00 55.75 98 LEU A C 1
ATOM 767 O O . LEU A 1 98 ? -14.549 16.785 8.224 1.00 55.75 98 LEU A O 1
ATOM 771 N N . LYS A 1 99 ? -15.682 17.457 10.045 1.00 58.09 99 LYS A N 1
ATOM 772 C CA . LYS A 1 99 ? -15.077 18.796 10.166 1.00 58.09 99 LYS A CA 1
ATOM 773 C C . LYS A 1 99 ? -13.828 18.851 11.050 1.00 58.09 99 LYS A C 1
ATOM 775 O O . LYS A 1 99 ? -13.148 19.873 11.049 1.00 58.09 99 LYS A O 1
ATOM 780 N N . ILE A 1 100 ? -13.509 17.799 11.806 1.00 58.84 100 ILE A N 1
ATOM 781 C CA . ILE A 1 100 ? -12.302 17.779 12.644 1.00 58.84 100 ILE A CA 1
ATOM 782 C C . ILE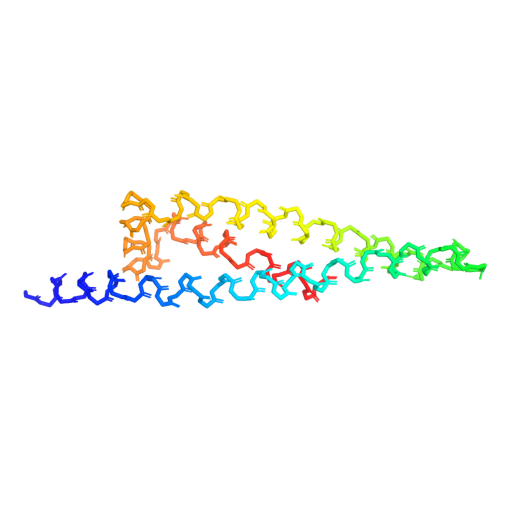 A 1 100 ? -11.109 17.327 11.795 1.00 58.84 100 ILE A C 1
ATOM 784 O O . ILE A 1 100 ? -11.118 16.238 11.229 1.00 58.84 100 ILE A O 1
ATOM 788 N N . THR A 1 101 ? -10.039 18.127 11.763 1.00 54.47 101 THR A N 1
ATOM 789 C CA . THR A 1 101 ? -8.783 17.873 11.022 1.00 54.47 101 THR A CA 1
ATOM 790 C C . THR A 1 101 ? -8.177 16.483 11.288 1.00 54.47 101 THR A C 1
ATOM 792 O O . THR A 1 101 ? -7.470 15.927 10.447 1.00 54.47 101 THR A O 1
ATOM 795 N N . GLY A 1 102 ? -8.458 15.893 12.456 1.00 54.69 102 GLY A N 1
ATOM 796 C CA . GLY A 1 102 ? -8.077 14.522 12.808 1.00 54.69 102 GLY A CA 1
ATOM 797 C C . GLY A 1 102 ? -8.799 13.438 11.996 1.00 54.69 102 GLY A C 1
ATOM 798 O O . GLY A 1 102 ? -8.176 12.434 11.661 1.00 54.69 102 GLY A O 1
ATOM 799 N N . SER A 1 103 ? -10.059 13.664 11.611 1.00 56.75 103 SER A N 1
ATOM 800 C CA . SER A 1 103 ? -10.845 12.756 10.764 1.00 56.75 103 SER A CA 1
ATOM 801 C C . SER A 1 103 ? -10.258 12.678 9.355 1.00 56.75 103 SER A C 1
ATOM 803 O O . SER A 1 103 ? -10.023 11.592 8.832 1.00 56.75 103 SER A O 1
ATOM 805 N N . THR A 1 104 ? -9.882 13.818 8.770 1.00 60.47 104 THR A N 1
ATOM 806 C CA . THR A 1 104 ? -9.261 13.857 7.438 1.00 60.47 104 THR A CA 1
ATOM 807 C C . THR A 1 104 ? -7.927 13.117 7.406 1.00 60.47 104 THR A C 1
ATOM 809 O O . THR A 1 104 ? -7.685 12.353 6.480 1.00 60.47 104 THR A O 1
ATOM 812 N N . LYS A 1 105 ? -7.075 13.288 8.428 1.00 61.69 105 LYS A N 1
ATOM 813 C CA . LYS A 1 105 ? -5.796 12.560 8.527 1.00 61.69 105 LYS A CA 1
ATOM 814 C C . LYS A 1 105 ? -6.007 11.057 8.679 1.00 61.69 105 LYS A C 1
ATOM 816 O O . LYS A 1 105 ? -5.279 10.276 8.079 1.00 61.69 105 LYS A O 1
ATOM 821 N N . PHE A 1 106 ? -7.012 10.664 9.453 1.00 65.81 106 PHE A N 1
ATOM 822 C CA . PHE A 1 106 ? -7.376 9.270 9.658 1.00 65.81 106 PHE A CA 1
ATOM 823 C C . PHE A 1 106 ? -7.847 8.603 8.356 1.00 65.81 106 PHE A C 1
ATOM 825 O O . PHE A 1 106 ? -7.333 7.551 7.975 1.00 65.81 106 PHE A O 1
ATOM 832 N N . TRP A 1 107 ? -8.764 9.245 7.628 1.00 66.69 107 TRP A N 1
ATOM 833 C CA . TRP A 1 107 ? -9.251 8.738 6.345 1.00 66.69 107 TRP A CA 1
ATOM 834 C C . TRP A 1 107 ? -8.185 8.798 5.251 1.00 66.69 107 TRP A C 1
ATOM 836 O O . TRP A 1 107 ? -8.067 7.852 4.479 1.00 66.69 107 TRP A O 1
ATOM 846 N N . ALA A 1 108 ? -7.358 9.847 5.221 1.00 65.69 108 ALA A N 1
ATOM 847 C CA . ALA A 1 108 ? -6.218 9.935 4.312 1.00 65.69 108 ALA A CA 1
ATOM 848 C C . ALA A 1 108 ? -5.238 8.781 4.543 1.00 65.69 108 ALA A C 1
ATOM 850 O O . ALA A 1 108 ? -4.825 8.142 3.585 1.00 65.69 108 ALA A O 1
ATOM 851 N N . CYS A 1 109 ? -4.939 8.454 5.803 1.00 65.12 109 CYS A N 1
ATOM 852 C CA . CYS A 1 109 ? -4.136 7.290 6.165 1.00 65.12 109 CYS A CA 1
ATOM 853 C C . CYS A 1 109 ? -4.731 5.984 5.613 1.00 65.12 109 CYS A C 1
ATOM 855 O O . CYS A 1 109 ? -4.022 5.201 4.986 1.00 65.12 109 CYS A O 1
ATOM 857 N N . ILE A 1 110 ? -6.041 5.779 5.775 1.00 67.00 110 ILE A N 1
ATOM 858 C CA . ILE A 1 110 ? -6.720 4.565 5.303 1.00 67.00 110 ILE A CA 1
ATOM 859 C C . ILE A 1 110 ? -6.739 4.453 3.771 1.00 67.00 110 ILE A C 1
ATOM 861 O O . ILE A 1 110 ? -6.552 3.367 3.222 1.00 67.00 110 ILE A O 1
ATOM 865 N N . VAL A 1 111 ? -6.976 5.565 3.077 1.00 69.06 111 VAL A N 1
ATOM 866 C CA . VAL A 1 111 ? -7.148 5.604 1.616 1.00 69.06 111 VAL A CA 1
ATOM 867 C C . VAL A 1 111 ? -5.807 5.695 0.880 1.00 69.06 111 VAL A C 1
ATOM 869 O O . VAL A 1 111 ? -5.712 5.283 -0.274 1.00 69.06 111 VAL A O 1
ATOM 872 N N . SER A 1 112 ? -4.748 6.171 1.542 1.00 65.56 112 SER A N 1
ATOM 873 C CA . SER A 1 112 ? -3.425 6.391 0.943 1.00 65.56 112 SER A CA 1
ATOM 874 C C . SER A 1 112 ? -2.875 5.197 0.148 1.00 65.56 112 SER A C 1
ATOM 876 O O . SER A 1 112 ? -2.373 5.435 -0.948 1.00 65.56 112 SER A O 1
ATOM 878 N N . PRO A 1 113 ? -2.992 3.931 0.592 1.00 59.25 113 PRO A N 1
ATOM 879 C CA . PRO A 1 113 ? -2.474 2.795 -0.175 1.00 59.25 113 PRO A CA 1
ATOM 880 C C . PRO A 1 113 ? -3.227 2.554 -1.489 1.00 59.25 113 PRO A C 1
ATOM 882 O O . PRO A 1 113 ? -2.641 2.065 -2.446 1.00 59.25 113 PRO A O 1
ATOM 885 N N . VAL A 1 114 ? -4.510 2.925 -1.554 1.00 60.81 114 VAL A N 1
ATOM 886 C CA . VAL A 1 114 ? -5.328 2.819 -2.773 1.00 60.81 114 VAL A CA 1
ATOM 887 C C . VAL A 1 114 ? -4.933 3.903 -3.776 1.00 60.81 114 VAL A C 1
ATOM 889 O O . VAL A 1 114 ? -4.879 3.644 -4.973 1.00 60.81 114 VAL A O 1
ATOM 892 N N . VAL A 1 115 ? -4.591 5.104 -3.299 1.00 64.25 115 VAL A N 1
ATOM 893 C CA . VAL A 1 115 ? -4.120 6.199 -4.166 1.00 64.25 115 VAL A CA 1
ATOM 894 C C . VAL A 1 115 ? -2.804 5.833 -4.855 1.00 64.25 115 VAL A C 1
ATOM 896 O O . VAL A 1 115 ? -2.640 6.142 -6.029 1.00 64.25 115 VAL A O 1
ATOM 899 N N . PHE A 1 116 ? -1.910 5.118 -4.164 1.00 58.12 116 PHE A N 1
ATOM 900 C CA . PHE A 1 116 ? -0.637 4.649 -4.725 1.00 58.12 116 PHE A CA 1
ATOM 901 C C . PHE A 1 116 ? -0.758 3.495 -5.738 1.00 58.12 116 PHE A C 1
ATOM 903 O O . PHE A 1 116 ? 0.248 3.132 -6.332 1.00 58.12 116 PHE A O 1
ATOM 910 N N . LEU A 1 117 ? -1.944 2.899 -5.927 1.00 51.88 117 LEU A N 1
ATOM 911 C CA . LEU A 1 117 ? -2.189 1.942 -7.020 1.00 51.88 117 LEU A CA 1
ATOM 912 C C . LEU A 1 117 ? -2.668 2.603 -8.311 1.00 51.88 117 LEU A C 1
ATOM 914 O O . LEU A 1 117 ? -2.492 2.042 -9.388 1.00 51.88 117 LEU A O 1
ATOM 918 N N . VAL A 1 118 ? -3.410 3.704 -8.182 1.00 56.62 118 VAL A N 1
ATOM 919 C CA . VAL A 1 118 ? -4.078 4.361 -9.316 1.00 56.62 118 VAL A CA 1
ATOM 920 C C . VAL A 1 118 ? -3.097 5.236 -10.103 1.00 56.62 118 VAL A C 1
ATOM 922 O O . VAL A 1 118 ? -3.345 5.523 -11.273 1.00 56.62 118 VAL A O 1
ATOM 925 N N . TRP A 1 119 ? -1.999 5.637 -9.462 1.00 45.12 119 TRP A N 1
ATOM 926 C CA . TRP A 1 119 ? -0.915 6.448 -10.013 1.00 45.12 119 TRP A CA 1
ATOM 927 C C . TRP A 1 119 ? 0.363 5.626 -10.137 1.00 45.12 119 TRP A C 1
ATOM 929 O O . TRP A 1 119 ? 1.092 5.856 -11.128 1.00 45.12 119 TRP A O 1
#